Protein AF-A0A927HYD5-F1 (afdb_monomer_lite)

Sequence (79 aa):
MNAVALESFNTWIGWAQCDLRSLPTADEAPKSRSLLLSTARHSVRHALVAANKLGCSARKALCLRVLNWIAADMRRLPS

Structure (mmCIF, N/CA/C/O backbone):
data_AF-A0A927HYD5-F1
#
_entry.id   AF-A0A927HYD5-F1
#
loop_
_atom_site.group_PDB
_atom_site.id
_atom_site.type_symbol
_atom_site.label_atom_id
_atom_site.label_alt_id
_atom_site.label_comp_id
_atom_site.label_asym_id
_atom_site.label_entity_id
_atom_site.label_seq_id
_atom_site.pdbx_PDB_ins_code
_atom_site.Cartn_x
_atom_site.Cartn_y
_atom_site.Cartn_z
_atom_site.occupancy
_atom_site.B_iso_or_equiv
_atom_site.auth_seq_id
_atom_site.auth_comp_id
_atom_site.auth_asym_id
_atom_site.auth_atom_id
_atom_site.pdbx_PDB_model_num
ATOM 1 N N . MET A 1 1 ? -15.111 5.331 17.344 1.00 62.44 1 MET A N 1
ATOM 2 C CA . MET A 1 1 ? -14.355 5.265 16.070 1.00 62.44 1 MET A CA 1
ATOM 3 C C . MET A 1 1 ? -13.610 6.583 15.907 1.00 62.44 1 MET A C 1
ATOM 5 O O . MET A 1 1 ? -14.243 7.618 16.034 1.00 62.44 1 MET A O 1
ATOM 9 N N . ASN A 1 2 ? -12.286 6.571 15.736 1.00 89.38 2 ASN A N 1
ATOM 10 C CA . ASN A 1 2 ? -11.486 7.801 15.673 1.00 89.38 2 ASN A CA 1
ATOM 11 C C . ASN A 1 2 ? -11.562 8.405 14.256 1.00 89.38 2 ASN A C 1
ATOM 13 O O . ASN A 1 2 ? -10.918 7.892 13.344 1.00 89.38 2 ASN A O 1
ATOM 17 N N . ALA A 1 3 ? -12.373 9.453 14.074 1.00 91.31 3 ALA A N 1
ATOM 18 C CA . ALA A 1 3 ? -12.634 10.067 12.768 1.00 91.31 3 ALA A CA 1
ATOM 19 C C . ALA A 1 3 ? -11.356 10.589 12.088 1.00 91.31 3 ALA A C 1
ATOM 21 O O . ALA A 1 3 ? -11.128 10.295 10.919 1.00 91.31 3 ALA A O 1
ATOM 22 N N . VAL A 1 4 ? -10.469 11.240 12.847 1.00 95.44 4 VAL A N 1
ATOM 23 C CA . VAL A 1 4 ? -9.174 11.740 12.352 1.00 95.44 4 VAL A CA 1
ATOM 24 C C . VAL A 1 4 ? -8.289 10.591 11.864 1.00 95.44 4 VAL A C 1
ATOM 26 O O . VAL A 1 4 ? -7.650 10.679 10.818 1.00 95.44 4 VAL A O 1
ATOM 29 N N . ALA A 1 5 ? -8.262 9.472 12.592 1.00 94.88 5 ALA A N 1
ATOM 30 C CA . ALA A 1 5 ? -7.509 8.296 12.162 1.00 94.88 5 ALA A CA 1
ATOM 31 C C . ALA A 1 5 ? -8.124 7.629 10.918 1.00 94.88 5 ALA A C 1
ATOM 33 O O . ALA A 1 5 ? -7.386 7.070 10.111 1.00 94.88 5 ALA A O 1
ATOM 34 N N . LEU A 1 6 ? -9.448 7.686 10.739 1.00 97.31 6 LEU A N 1
ATOM 35 C CA . LEU A 1 6 ? -10.122 7.153 9.553 1.00 97.31 6 LEU A CA 1
ATOM 36 C C . LEU A 1 6 ? -9.840 8.000 8.313 1.00 97.31 6 LEU A C 1
ATOM 38 O O . LEU A 1 6 ? -9.481 7.447 7.277 1.00 97.31 6 LEU A O 1
ATOM 42 N N . GLU A 1 7 ? -9.953 9.319 8.429 1.00 97.94 7 GLU A N 1
ATOM 43 C CA . GLU A 1 7 ? -9.586 10.251 7.363 1.00 97.94 7 GLU A CA 1
ATOM 44 C C . GLU A 1 7 ? -8.110 10.091 6.993 1.00 97.94 7 GLU A C 1
ATOM 46 O O . GLU A 1 7 ? -7.789 9.854 5.833 1.00 97.94 7 GLU A O 1
ATOM 51 N N . SER A 1 8 ? -7.219 10.084 7.991 1.00 97.56 8 SER A N 1
ATOM 52 C CA . SER A 1 8 ? -5.791 9.854 7.772 1.00 97.56 8 SER A CA 1
ATOM 53 C C . SER A 1 8 ? -5.532 8.526 7.055 1.00 97.56 8 SER A C 1
ATOM 55 O O . SER A 1 8 ? -4.773 8.492 6.088 1.00 97.56 8 SER A O 1
ATOM 57 N N . PHE A 1 9 ? -6.190 7.437 7.472 1.00 98.38 9 PHE A N 1
ATOM 58 C CA . PHE A 1 9 ? -6.093 6.152 6.779 1.00 98.38 9 PHE A CA 1
ATOM 59 C C . PHE A 1 9 ? -6.512 6.265 5.308 1.00 98.38 9 PHE A C 1
ATOM 61 O O . PHE A 1 9 ? -5.771 5.809 4.438 1.00 98.38 9 PHE A O 1
ATOM 68 N N . ASN A 1 10 ? -7.675 6.866 5.036 1.00 98.31 10 ASN A N 1
ATOM 69 C CA . ASN A 1 10 ? -8.228 7.001 3.689 1.00 98.31 10 ASN A CA 1
ATOM 70 C C . ASN A 1 10 ? -7.326 7.852 2.781 1.00 98.31 10 ASN A C 1
ATOM 72 O O . ASN A 1 10 ? -7.092 7.474 1.635 1.00 98.31 10 ASN A O 1
ATOM 76 N N . THR A 1 11 ? -6.763 8.943 3.302 1.00 98.50 11 THR A N 1
ATOM 77 C CA . THR A 1 11 ? -5.815 9.791 2.570 1.00 98.50 11 THR A CA 1
ATOM 78 C C . THR A 1 11 ? -4.557 9.013 2.195 1.00 98.50 11 THR A C 1
ATOM 80 O O . THR A 1 11 ? -4.206 8.924 1.020 1.00 98.50 11 THR A O 1
ATOM 83 N N . TRP A 1 12 ? -3.908 8.374 3.173 1.00 98.62 12 TRP A N 1
ATOM 84 C CA . TRP A 1 12 ? -2.661 7.647 2.936 1.00 98.62 12 TRP A CA 1
ATOM 85 C C . TRP A 1 12 ? -2.838 6.432 2.021 1.00 98.62 12 TRP A C 1
ATOM 87 O O . TRP A 1 12 ? -1.995 6.186 1.157 1.00 98.62 12 TRP A O 1
ATOM 97 N N . ILE A 1 13 ? -3.927 5.670 2.177 1.00 98.31 13 ILE A N 1
ATOM 98 C CA . ILE A 1 13 ? -4.193 4.539 1.280 1.00 98.31 13 ILE A CA 1
ATOM 99 C C . ILE A 1 13 ? -4.583 5.017 -0.124 1.00 98.31 13 ILE A C 1
ATOM 101 O O . ILE A 1 13 ? -4.212 4.366 -1.096 1.00 98.31 13 ILE A O 1
ATOM 105 N N . GLY A 1 14 ? -5.263 6.162 -0.242 1.00 98.31 14 GLY A N 1
ATOM 106 C CA . GLY A 1 14 ? -5.584 6.793 -1.521 1.00 98.31 14 GLY A CA 1
ATOM 107 C C . GLY A 1 14 ? -4.332 7.212 -2.292 1.00 98.31 14 GLY A C 1
ATOM 108 O O . GLY A 1 14 ? -4.197 6.874 -3.464 1.00 98.31 14 GLY A O 1
ATOM 109 N N . TRP A 1 15 ? -3.364 7.855 -1.631 1.00 98.19 15 TRP A N 1
ATOM 110 C CA . TRP A 1 15 ? -2.080 8.196 -2.260 1.00 98.19 15 TRP A CA 1
ATOM 111 C C . TRP A 1 15 ? -1.311 6.958 -2.713 1.00 98.19 15 TRP A C 1
ATOM 113 O O . TRP A 1 15 ? -0.873 6.898 -3.859 1.00 98.19 15 TRP A O 1
ATOM 123 N N . ALA A 1 16 ? -1.242 5.923 -1.869 1.00 98.19 16 ALA A N 1
ATOM 124 C CA . ALA A 1 16 ? -0.637 4.656 -2.268 1.00 98.19 16 ALA A CA 1
ATOM 125 C C . ALA A 1 16 ? -1.323 4.052 -3.506 1.00 98.19 16 ALA A C 1
ATOM 127 O O . ALA A 1 16 ? -0.649 3.527 -4.384 1.00 98.19 16 ALA A O 1
ATOM 128 N N . GLN A 1 17 ? -2.653 4.133 -3.611 1.00 97.81 17 GLN A N 1
ATOM 129 C CA . GLN A 1 17 ? -3.376 3.656 -4.794 1.00 97.81 17 GLN A CA 1
ATOM 130 C C . GLN A 1 17 ? -3.027 4.449 -6.060 1.00 97.81 17 GLN A C 1
ATOM 132 O O . GLN A 1 17 ? -2.894 3.835 -7.118 1.00 97.81 17 GLN A O 1
ATOM 137 N N . CYS A 1 18 ? -2.867 5.773 -5.970 1.00 96.81 18 CYS A N 1
ATOM 138 C CA . CYS A 1 18 ? -2.447 6.604 -7.101 1.00 96.81 18 CYS A CA 1
ATOM 139 C C . CYS A 1 18 ? -1.055 6.205 -7.612 1.00 96.81 18 CYS A C 1
ATOM 141 O O . CYS A 1 18 ? -0.887 5.988 -8.815 1.00 96.81 18 CYS A O 1
ATOM 143 N N . ASP A 1 19 ? -0.092 6.028 -6.704 1.00 94.94 19 ASP A N 1
ATOM 144 C CA . ASP A 1 19 ? 1.270 5.603 -7.053 1.00 94.94 19 ASP A CA 1
ATOM 145 C C . ASP A 1 19 ? 1.271 4.206 -7.688 1.00 94.94 19 ASP A C 1
ATOM 147 O O . ASP A 1 19 ? 1.874 3.988 -8.738 1.00 94.94 19 ASP A O 1
ATOM 151 N N . LEU A 1 20 ? 0.541 3.259 -7.084 1.00 95.25 20 LEU A N 1
ATOM 152 C CA . LEU A 1 20 ? 0.466 1.875 -7.558 1.00 95.25 20 LEU A CA 1
ATOM 153 C C . LEU A 1 20 ? -0.235 1.742 -8.915 1.00 95.25 20 LEU A C 1
ATOM 155 O O . LEU A 1 20 ? 0.139 0.887 -9.715 1.00 95.25 20 LEU A O 1
ATOM 159 N N . ARG A 1 21 ? -1.238 2.582 -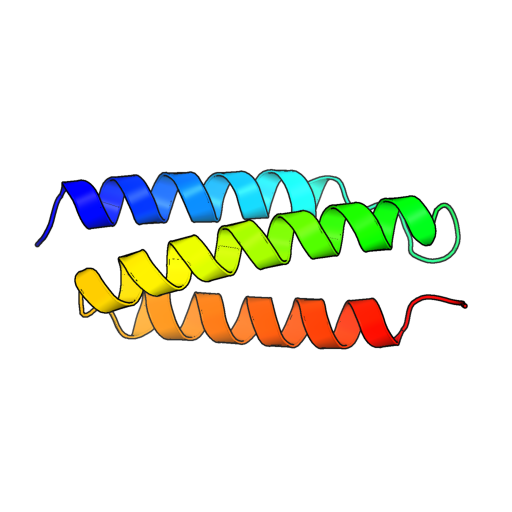9.196 1.00 95.81 21 ARG A N 1
ATOM 160 C CA . ARG A 1 21 ? -1.915 2.620 -10.503 1.00 95.81 21 ARG A CA 1
ATOM 161 C C . ARG A 1 21 ? -1.002 3.143 -11.611 1.00 95.81 21 ARG A C 1
ATOM 163 O O . ARG A 1 21 ? -1.195 2.787 -12.767 1.00 95.81 21 ARG A O 1
ATOM 170 N N . SER A 1 22 ? -0.025 3.968 -11.249 1.00 92.56 22 SER A N 1
ATOM 171 C CA . SER A 1 22 ? 0.881 4.637 -12.184 1.00 92.56 22 SER A CA 1
ATOM 172 C C . SER A 1 22 ? 2.179 3.858 -12.416 1.00 92.56 22 SER A C 1
ATOM 174 O O . SER A 1 22 ? 3.118 4.394 -13.000 1.00 92.56 22 SER A O 1
ATOM 176 N N . LEU A 1 23 ? 2.268 2.611 -11.936 1.00 93.31 23 LEU A N 1
ATOM 177 C CA . LEU A 1 23 ? 3.477 1.806 -12.071 1.00 93.31 23 LEU A CA 1
ATOM 178 C C . LEU A 1 23 ? 3.745 1.460 -13.546 1.00 93.31 23 LEU A C 1
ATOM 180 O O . LEU A 1 23 ? 2.928 0.762 -14.151 1.00 93.31 23 LEU A O 1
ATOM 184 N N . PRO A 1 24 ? 4.904 1.851 -14.107 1.00 89.44 24 PRO A N 1
ATOM 185 C CA . PRO A 1 24 ? 5.325 1.368 -15.416 1.00 89.44 24 PRO A CA 1
ATOM 186 C C . PRO A 1 24 ? 5.681 -0.118 -15.328 1.00 89.44 24 PRO A C 1
ATOM 188 O O . PRO A 1 24 ? 5.909 -0.646 -14.229 1.00 89.44 24 PRO A O 1
ATOM 191 N N . THR A 1 25 ? 5.763 -0.810 -16.464 1.00 85.88 25 THR A N 1
ATOM 192 C CA . THR A 1 25 ? 6.265 -2.190 -16.461 1.00 85.88 25 THR A CA 1
ATOM 193 C C . THR A 1 25 ? 7.710 -2.229 -15.941 1.00 85.88 25 THR A C 1
ATOM 195 O O . THR A 1 25 ? 8.444 -1.237 -15.999 1.00 85.88 25 THR A O 1
ATOM 198 N N . ALA A 1 26 ? 8.107 -3.357 -15.346 1.00 78.56 26 ALA A N 1
ATOM 199 C CA . ALA A 1 26 ? 9.433 -3.481 -14.739 1.00 78.56 26 ALA A CA 1
ATOM 200 C C . ALA A 1 26 ? 10.567 -3.361 -15.770 1.00 78.56 26 ALA A C 1
ATOM 202 O O . ALA A 1 26 ? 11.622 -2.828 -15.433 1.00 78.56 26 ALA A O 1
ATOM 203 N N . ASP A 1 27 ? 10.317 -3.794 -17.007 1.00 82.38 27 ASP A N 1
ATOM 204 C CA . ASP A 1 27 ? 11.308 -3.811 -18.084 1.00 82.38 27 ASP A CA 1
ATOM 205 C C . ASP A 1 27 ? 11.471 -2.439 -18.759 1.00 82.38 27 ASP A C 1
ATOM 207 O O . ASP A 1 27 ? 12.573 -2.079 -19.165 1.00 82.38 27 ASP A O 1
ATOM 211 N N . GLU A 1 28 ? 10.406 -1.634 -18.840 1.00 86.38 28 GLU A N 1
ATOM 212 C CA . GLU A 1 28 ? 10.450 -0.321 -19.504 1.00 86.38 28 GLU A CA 1
ATOM 213 C C . GLU A 1 28 ? 11.141 0.753 -18.659 1.00 86.38 28 GLU A C 1
ATOM 215 O O . GLU A 1 28 ? 11.883 1.585 -19.181 1.00 86.38 28 GLU A O 1
ATOM 220 N N . ALA A 1 29 ? 10.874 0.782 -17.350 1.00 89.75 29 ALA A N 1
ATOM 221 C CA . ALA A 1 29 ? 11.352 1.856 -16.480 1.00 89.75 29 ALA A CA 1
ATOM 222 C C . ALA A 1 29 ? 11.615 1.374 -15.041 1.00 89.75 29 ALA A C 1
ATOM 224 O O . ALA A 1 29 ? 10.941 1.820 -14.102 1.00 89.75 29 ALA A O 1
ATOM 225 N N . PRO A 1 30 ? 12.627 0.513 -14.822 1.00 90.56 30 PRO A N 1
ATOM 226 C CA . PRO A 1 30 ? 12.893 -0.099 -13.517 1.00 90.56 30 PRO A CA 1
ATOM 227 C C . PRO A 1 30 ? 13.181 0.928 -12.414 1.00 90.56 30 PRO A C 1
ATOM 229 O O . PRO A 1 30 ? 12.712 0.780 -11.284 1.00 90.56 30 PRO A O 1
ATOM 232 N N . LYS A 1 31 ? 13.879 2.026 -12.736 1.00 91.88 31 LYS A N 1
ATOM 233 C CA . LYS A 1 31 ? 14.161 3.112 -11.779 1.00 91.88 31 LYS A CA 1
ATOM 234 C C . LYS A 1 31 ? 12.896 3.864 -11.368 1.00 91.88 31 LYS A C 1
ATOM 236 O O . LYS A 1 31 ? 12.664 4.058 -10.176 1.00 91.88 31 LYS A O 1
ATOM 241 N N . SER A 1 32 ? 12.057 4.242 -12.333 1.00 93.31 32 SER A N 1
ATOM 242 C CA . SER A 1 32 ? 10.782 4.920 -12.063 1.00 93.31 32 SER A CA 1
ATOM 243 C C . SER A 1 32 ? 9.835 4.017 -11.277 1.00 93.31 32 SER A C 1
ATOM 245 O O . SER A 1 32 ? 9.207 4.462 -10.318 1.00 93.31 32 SER A O 1
ATOM 247 N N . ARG A 1 33 ? 9.794 2.722 -11.619 1.00 94.62 33 ARG A N 1
ATOM 248 C CA . ARG A 1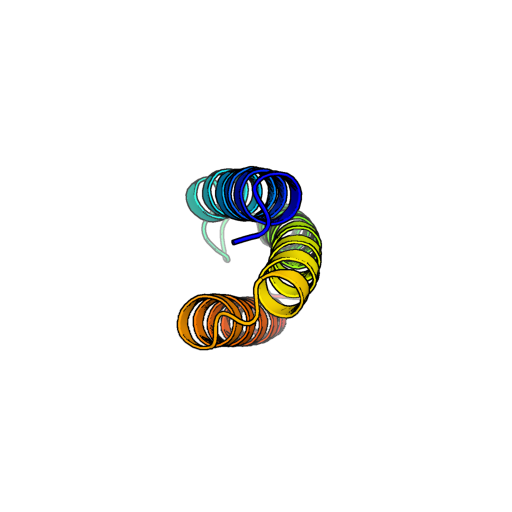 33 ? 9.047 1.713 -10.865 1.00 94.62 33 ARG A CA 1
ATOM 249 C C . ARG A 1 33 ? 9.542 1.606 -9.422 1.00 94.62 33 ARG A C 1
ATOM 251 O O . ARG A 1 33 ? 8.728 1.647 -8.504 1.00 94.62 33 ARG A O 1
ATOM 258 N N . SER A 1 34 ? 10.857 1.530 -9.208 1.00 94.44 34 SER A N 1
ATOM 259 C CA . SER A 1 34 ? 11.466 1.492 -7.869 1.00 94.44 34 SER A CA 1
ATOM 260 C C . SER A 1 34 ? 11.101 2.720 -7.026 1.00 94.44 34 SER A C 1
ATOM 262 O O . SER A 1 34 ? 10.747 2.590 -5.848 1.00 94.44 34 SER A O 1
ATOM 264 N N . LEU A 1 35 ? 11.120 3.910 -7.636 1.00 94.56 35 LEU A N 1
ATOM 265 C CA . LEU A 1 35 ? 10.734 5.160 -6.982 1.00 94.56 35 LEU A CA 1
ATOM 266 C C . LEU A 1 35 ? 9.260 5.136 -6.556 1.00 94.56 35 LEU A C 1
ATOM 268 O O . LEU A 1 35 ? 8.963 5.357 -5.384 1.00 94.56 35 LEU A O 1
ATOM 272 N N . LEU A 1 36 ? 8.348 4.802 -7.472 1.00 95.75 36 LEU A N 1
ATOM 273 C CA . LEU A 1 36 ? 6.910 4.739 -7.189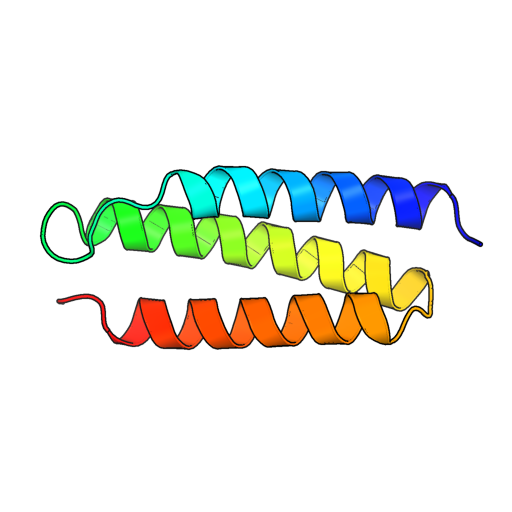 1.00 95.75 36 LEU A CA 1
ATOM 274 C C . LEU A 1 36 ? 6.570 3.685 -6.129 1.00 95.75 36 LEU A C 1
ATOM 276 O O . LEU A 1 36 ? 5.782 3.951 -5.224 1.00 95.75 36 LEU A O 1
ATOM 280 N N . LEU A 1 37 ? 7.207 2.511 -6.176 1.00 97.06 37 LEU A N 1
ATOM 281 C CA . LEU A 1 37 ? 7.060 1.486 -5.138 1.00 97.06 37 LEU A CA 1
ATOM 282 C C . LEU A 1 37 ? 7.556 1.979 -3.772 1.00 97.06 37 LEU A C 1
ATOM 284 O O . LEU A 1 37 ? 6.936 1.680 -2.750 1.00 97.06 37 LEU A O 1
ATOM 288 N N . SER A 1 38 ? 8.640 2.757 -3.737 1.00 97.44 38 SER A N 1
ATOM 289 C CA . SER A 1 38 ? 9.157 3.357 -2.503 1.00 97.44 38 SER A CA 1
ATOM 290 C C . SER A 1 38 ? 8.189 4.390 -1.918 1.00 97.44 38 SER A C 1
ATOM 292 O O . SER A 1 38 ? 7.919 4.352 -0.713 1.00 97.44 38 SER A O 1
ATOM 294 N N . THR A 1 39 ? 7.606 5.250 -2.757 1.00 97.81 39 THR A N 1
ATOM 295 C CA . THR A 1 39 ? 6.582 6.226 -2.349 1.00 97.81 39 THR A CA 1
ATOM 296 C C . THR A 1 39 ? 5.313 5.527 -1.858 1.00 97.81 39 THR A C 1
ATOM 298 O O . THR A 1 39 ? 4.858 5.783 -0.740 1.00 97.81 39 THR A O 1
ATOM 301 N N . ALA A 1 40 ? 4.817 4.534 -2.603 1.00 98.38 40 ALA A N 1
ATOM 302 C CA . ALA A 1 40 ? 3.671 3.730 -2.192 1.00 98.38 40 ALA A CA 1
ATOM 303 C C . ALA A 1 40 ? 3.933 3.029 -0.849 1.00 98.38 40 ALA A C 1
ATOM 305 O O . ALA A 1 40 ? 3.085 3.044 0.045 1.00 98.38 40 ALA A O 1
ATOM 306 N N . ARG A 1 41 ? 5.132 2.460 -0.651 1.00 98.56 41 ARG A N 1
ATOM 307 C CA . ARG A 1 41 ? 5.528 1.831 0.619 1.00 98.56 41 ARG A CA 1
ATOM 308 C C . ARG A 1 41 ? 5.465 2.820 1.777 1.00 98.56 41 ARG A C 1
ATOM 310 O O . ARG A 1 41 ? 4.992 2.450 2.852 1.00 98.56 41 ARG A O 1
ATOM 317 N N . HIS A 1 42 ? 5.948 4.045 1.579 1.00 98.44 42 HIS A N 1
ATOM 318 C CA . HIS A 1 42 ? 5.890 5.098 2.588 1.00 98.44 42 HIS A CA 1
ATOM 319 C C . HIS A 1 42 ? 4.436 5.410 2.973 1.00 98.44 42 HIS A C 1
ATOM 321 O O . HIS A 1 42 ? 4.073 5.294 4.148 1.00 98.44 42 HIS A O 1
ATOM 327 N N . SER A 1 43 ? 3.577 5.664 1.986 1.00 98.69 43 SER A N 1
ATOM 328 C CA . SER A 1 43 ? 2.152 5.940 2.193 1.00 98.69 43 SER A CA 1
ATOM 329 C C . SER A 1 43 ? 1.427 4.791 2.910 1.00 98.69 43 SER A C 1
ATOM 331 O O . SER A 1 43 ? 0.720 5.009 3.897 1.00 98.69 43 SER A O 1
ATOM 333 N N . VAL A 1 44 ? 1.673 3.533 2.522 1.00 98.69 44 VAL A N 1
ATOM 334 C CA . VAL A 1 44 ? 1.056 2.363 3.178 1.00 98.69 44 VAL A CA 1
ATOM 335 C C . VAL A 1 44 ? 1.523 2.202 4.631 1.00 98.69 44 VAL A C 1
ATOM 337 O O . VAL A 1 44 ? 0.737 1.766 5.475 1.00 98.69 44 VAL A O 1
ATOM 340 N N . ARG A 1 45 ? 2.763 2.579 4.979 1.00 98.69 45 ARG A N 1
ATOM 341 C CA . ARG A 1 45 ? 3.221 2.576 6.385 1.00 98.69 45 ARG A CA 1
ATOM 342 C C . ARG A 1 45 ? 2.451 3.587 7.230 1.00 98.69 45 ARG A C 1
ATOM 344 O O . ARG A 1 45 ? 2.073 3.260 8.354 1.00 98.69 45 ARG A O 1
ATOM 351 N N . HIS A 1 46 ? 2.173 4.774 6.698 1.00 98.62 46 HIS A N 1
ATOM 352 C CA . HIS A 1 46 ? 1.345 5.757 7.395 1.00 98.62 46 HIS A CA 1
ATOM 353 C C . HIS A 1 46 ? -0.110 5.293 7.528 1.00 98.62 46 HIS A C 1
ATOM 355 O O . HIS A 1 46 ? -0.681 5.377 8.620 1.00 98.62 46 HIS A O 1
ATOM 361 N N . ALA A 1 47 ? -0.674 4.688 6.477 1.00 98.56 47 ALA A N 1
ATOM 362 C CA . ALA A 1 47 ? -1.983 4.043 6.554 1.00 98.56 47 ALA A CA 1
ATOM 363 C C . ALA A 1 47 ? -2.005 2.942 7.632 1.00 98.56 47 ALA A C 1
ATOM 365 O O . ALA A 1 47 ? -2.943 2.866 8.420 1.00 98.56 47 ALA A O 1
ATOM 366 N N . LEU A 1 48 ? -0.947 2.135 7.757 1.00 98.62 48 LEU A N 1
ATOM 367 C CA . LEU A 1 48 ? -0.840 1.114 8.803 1.00 98.62 48 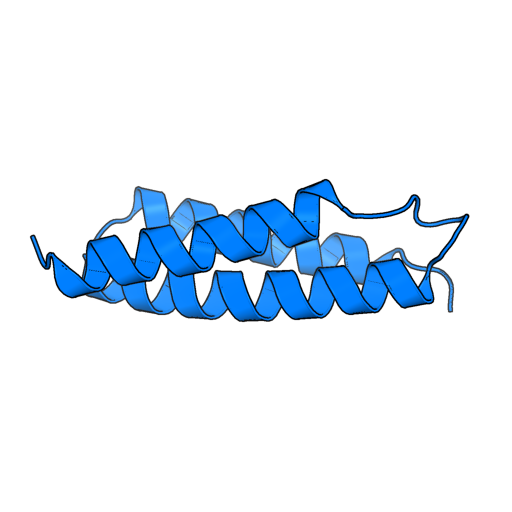LEU A CA 1
ATOM 368 C C . LEU A 1 48 ? -0.843 1.722 10.215 1.00 98.62 48 LEU A C 1
ATOM 370 O O . LEU A 1 48 ? -1.505 1.193 11.110 1.00 98.62 48 LEU A O 1
ATOM 374 N N . VAL A 1 49 ? -0.135 2.834 10.435 1.00 98.38 49 VAL A N 1
ATOM 375 C CA . VAL A 1 49 ? -0.166 3.554 11.722 1.00 98.38 49 VAL A CA 1
ATOM 376 C C . VAL A 1 49 ? -1.592 4.005 12.046 1.00 98.38 49 VAL A C 1
ATOM 378 O O . VAL A 1 49 ? -2.074 3.763 13.154 1.00 98.38 49 VAL A O 1
ATOM 381 N N . ALA A 1 50 ? -2.296 4.593 11.079 1.00 98.06 50 ALA A N 1
ATOM 382 C CA . ALA A 1 50 ? -3.689 4.998 11.242 1.00 98.06 50 ALA A CA 1
ATOM 383 C C . ALA A 1 50 ? -4.626 3.796 11.494 1.00 98.06 50 ALA A C 1
ATOM 385 O O . ALA A 1 50 ? -5.462 3.840 12.396 1.00 98.06 50 ALA A O 1
ATOM 386 N N . ALA A 1 51 ? -4.435 2.679 10.785 1.00 98.00 51 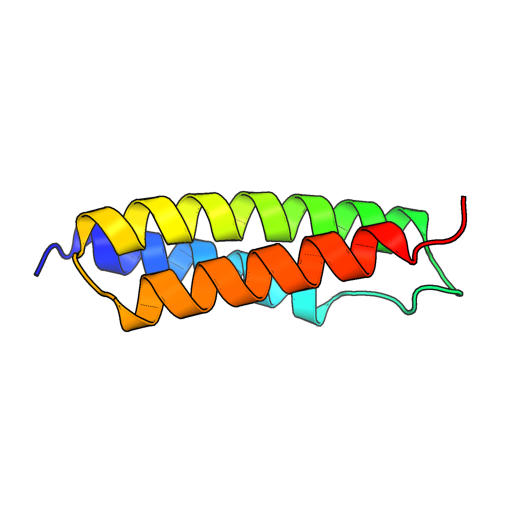ALA A N 1
ATOM 387 C CA . ALA A 1 51 ? -5.198 1.445 10.974 1.00 98.00 51 ALA A CA 1
ATOM 388 C C . ALA A 1 51 ? -5.026 0.848 12.380 1.00 98.00 51 ALA A C 1
ATOM 390 O O . ALA A 1 51 ? -6.003 0.377 12.967 1.00 98.00 51 ALA A O 1
ATOM 391 N N . ASN A 1 52 ? -3.810 0.902 12.938 1.00 97.94 52 ASN A N 1
ATOM 392 C CA . ASN A 1 52 ? -3.558 0.496 14.321 1.00 97.94 52 ASN A CA 1
ATOM 393 C C . ASN A 1 52 ? -4.283 1.422 15.313 1.00 97.94 52 ASN A C 1
ATOM 395 O O . ASN A 1 52 ? -4.930 0.918 16.225 1.00 97.94 52 ASN A O 1
ATOM 399 N N . LYS A 1 53 ? -4.259 2.749 15.104 1.00 97.44 53 LYS A N 1
ATOM 400 C CA . LYS A 1 53 ? -5.011 3.715 15.939 1.00 97.44 53 LYS A CA 1
ATOM 401 C C . LYS A 1 53 ? -6.527 3.492 15.893 1.00 97.44 53 LYS A C 1
ATOM 403 O O . LYS A 1 53 ? -7.216 3.752 16.873 1.00 97.44 53 LYS A O 1
ATOM 408 N N . LEU A 1 54 ? -7.050 3.016 14.763 1.00 97.12 54 LEU A N 1
ATOM 409 C CA . LEU A 1 54 ? -8.460 2.649 14.609 1.00 97.12 54 LEU A CA 1
ATOM 410 C C . LEU A 1 54 ? -8.829 1.320 15.282 1.00 97.12 54 LEU A C 1
ATOM 412 O O . LEU A 1 54 ? -10.017 1.042 15.417 1.00 97.12 54 LEU A O 1
ATOM 416 N N . GLY A 1 55 ? -7.851 0.476 15.631 1.00 96.81 55 GLY A N 1
ATOM 417 C CA . GLY A 1 55 ? -8.099 -0.885 16.116 1.00 96.81 55 GLY A CA 1
ATOM 418 C C . GLY A 1 55 ? -8.714 -1.817 15.061 1.00 96.81 55 GLY A C 1
ATOM 419 O O . GLY A 1 55 ? -9.357 -2.802 15.406 1.00 96.81 55 GLY A O 1
ATOM 420 N N . CYS A 1 56 ? -8.558 -1.519 13.764 1.00 97.00 56 CYS A N 1
ATOM 421 C CA . CYS A 1 56 ? -9.223 -2.265 12.692 1.00 97.00 56 CYS A CA 1
ATOM 422 C C . CYS A 1 56 ? -8.307 -3.346 12.092 1.00 97.00 56 CYS A C 1
ATOM 424 O O . CYS A 1 56 ? -7.424 -3.053 11.279 1.00 97.00 56 CYS A O 1
ATOM 426 N N . SER A 1 57 ? -8.556 -4.610 12.445 1.00 97.69 57 SER A N 1
ATOM 427 C CA . SER A 1 57 ? -7.773 -5.769 11.986 1.00 97.69 57 SER A CA 1
ATOM 428 C C . SER A 1 57 ? -7.760 -5.926 10.462 1.00 97.69 57 SER A C 1
ATOM 430 O O . SER A 1 57 ? -6.702 -6.169 9.884 1.00 97.69 57 SER A O 1
ATOM 432 N N . ALA A 1 58 ? -8.897 -5.712 9.794 1.00 98.19 58 ALA A N 1
ATOM 433 C CA . ALA A 1 58 ? -9.005 -5.812 8.338 1.00 98.19 58 ALA A CA 1
ATOM 434 C C . ALA A 1 58 ? -8.117 -4.783 7.614 1.00 98.19 58 ALA A C 1
ATOM 436 O O . ALA A 1 58 ? -7.359 -5.141 6.711 1.00 98.19 58 ALA A O 1
ATOM 437 N N . ARG A 1 59 ? -8.142 -3.516 8.054 1.00 98.25 59 ARG A N 1
ATOM 438 C CA . ARG A 1 59 ? -7.291 -2.447 7.497 1.00 98.25 59 ARG A CA 1
ATOM 439 C C . ARG A 1 59 ? -5.810 -2.718 7.744 1.00 98.25 59 ARG A C 1
ATOM 441 O O . ARG A 1 59 ? -4.997 -2.566 6.837 1.00 98.25 59 ARG A O 1
ATOM 448 N N . LYS A 1 60 ? -5.463 -3.190 8.944 1.00 98.62 60 LYS A N 1
ATOM 449 C CA . LYS A 1 60 ? -4.095 -3.607 9.277 1.00 98.62 60 LYS A CA 1
ATOM 450 C C . LYS A 1 60 ? -3.612 -4.732 8.357 1.00 98.62 60 LYS A C 1
ATOM 452 O O . LYS A 1 60 ? -2.527 -4.631 7.791 1.00 98.62 60 LYS A O 1
ATOM 457 N N . ALA A 1 61 ? -4.417 -5.781 8.186 1.00 98.62 61 ALA A N 1
ATOM 458 C CA . ALA A 1 61 ? -4.085 -6.917 7.331 1.00 98.62 61 ALA A CA 1
ATOM 459 C C . ALA A 1 61 ? -3.908 -6.500 5.864 1.00 98.62 61 ALA A C 1
ATOM 461 O O . ALA A 1 61 ? -2.964 -6.950 5.218 1.00 98.62 61 ALA A O 1
ATOM 462 N N . LEU A 1 62 ? -4.763 -5.603 5.357 1.00 98.38 62 LEU A N 1
ATOM 463 C CA . LEU A 1 62 ? -4.613 -5.015 4.025 1.00 98.38 62 LEU A CA 1
ATOM 464 C C . LEU A 1 62 ? -3.252 -4.325 3.873 1.00 98.38 62 LEU A C 1
ATOM 466 O O . LEU A 1 62 ? -2.497 -4.673 2.968 1.00 98.38 62 LEU A O 1
ATOM 470 N N . CYS A 1 63 ? -2.908 -3.404 4.780 1.00 98.75 63 CYS A N 1
ATOM 471 C CA . CYS A 1 63 ? -1.628 -2.696 4.729 1.00 98.75 63 CYS A CA 1
ATOM 472 C C . CYS A 1 63 ? -0.437 -3.661 4.746 1.00 98.75 63 CYS A C 1
ATOM 474 O O . CYS A 1 63 ? 0.482 -3.511 3.949 1.00 98.75 63 CYS A O 1
ATOM 476 N N . LEU A 1 64 ? -0.456 -4.675 5.616 1.00 98.69 64 LEU A N 1
ATOM 477 C CA . LEU A 1 64 ? 0.628 -5.657 5.702 1.00 98.69 64 LEU A CA 1
ATOM 478 C C . LEU A 1 64 ? 0.773 -6.480 4.416 1.00 98.69 64 LEU A C 1
ATOM 480 O O . LEU A 1 64 ? 1.892 -6.684 3.950 1.00 98.69 64 LEU A O 1
ATOM 484 N N . ARG A 1 65 ? -0.339 -6.908 3.804 1.00 98.62 65 ARG A N 1
ATOM 485 C CA . ARG A 1 65 ? -0.307 -7.614 2.512 1.00 98.62 65 ARG A CA 1
ATOM 486 C C . ARG A 1 65 ? 0.289 -6.743 1.411 1.00 98.62 65 ARG A C 1
ATOM 488 O O . ARG A 1 65 ? 1.155 -7.217 0.682 1.00 98.62 65 ARG A O 1
ATOM 495 N N . VAL A 1 66 ? -0.123 -5.478 1.324 1.00 98.44 66 VAL A N 1
ATOM 496 C CA . VAL A 1 66 ? 0.406 -4.537 0.325 1.00 98.44 66 VAL A CA 1
ATOM 497 C C . VAL A 1 66 ? 1.896 -4.273 0.556 1.00 98.44 66 VAL A C 1
ATOM 499 O O . VAL A 1 66 ? 2.669 -4.329 -0.393 1.00 98.44 66 VAL A O 1
ATOM 502 N N . LEU A 1 67 ? 2.338 -4.067 1.803 1.00 98.69 67 LEU A N 1
ATOM 503 C CA . LEU A 1 67 ? 3.763 -3.888 2.120 1.00 98.69 67 LEU A CA 1
ATOM 504 C C . LEU A 1 67 ? 4.602 -5.106 1.720 1.00 98.69 67 LEU A C 1
ATOM 506 O O . LEU A 1 67 ? 5.690 -4.942 1.168 1.00 98.69 67 LEU A O 1
ATOM 510 N N . ASN A 1 68 ? 4.095 -6.315 1.972 1.00 98.62 68 ASN A N 1
ATOM 511 C CA . ASN A 1 68 ? 4.766 -7.550 1.573 1.00 98.62 68 ASN A CA 1
ATOM 512 C C . ASN A 1 68 ? 4.840 -7.687 0.049 1.00 98.62 68 ASN A C 1
ATOM 514 O O . ASN A 1 68 ? 5.883 -8.080 -0.473 1.00 98.62 68 ASN A O 1
ATOM 518 N N . TRP A 1 69 ? 3.765 -7.332 -0.659 1.00 97.88 69 TRP A N 1
ATOM 519 C CA . TRP A 1 69 ? 3.744 -7.321 -2.120 1.00 97.88 69 TRP A CA 1
ATOM 520 C C . TRP A 1 69 ? 4.746 -6.310 -2.690 1.00 97.88 69 TRP A C 1
ATOM 522 O O . TRP A 1 69 ? 5.568 -6.700 -3.514 1.00 97.88 69 TRP A O 1
ATOM 532 N N . ILE A 1 70 ? 4.772 -5.068 -2.186 1.00 97.62 70 ILE A N 1
ATOM 533 C CA . ILE A 1 70 ? 5.740 -4.044 -2.616 1.00 97.62 70 ILE A CA 1
ATOM 534 C C . ILE A 1 70 ? 7.174 -4.535 -2.393 1.00 97.62 70 ILE A C 1
ATOM 536 O O . ILE A 1 70 ? 8.010 -4.438 -3.285 1.00 97.62 70 ILE A O 1
ATOM 540 N N . ALA A 1 71 ? 7.467 -5.103 -1.220 1.00 97.50 71 ALA A N 1
ATOM 541 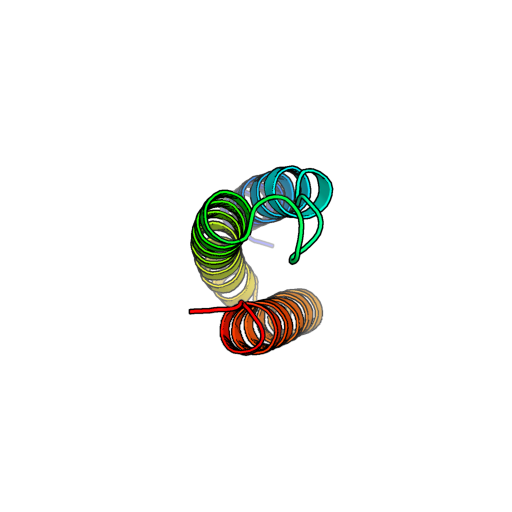C CA . ALA A 1 71 ? 8.798 -5.625 -0.926 1.00 97.50 71 ALA A CA 1
ATOM 542 C C . ALA A 1 71 ? 9.200 -6.776 -1.863 1.00 97.50 71 ALA A C 1
ATOM 544 O O . ALA A 1 71 ? 10.367 -6.884 -2.232 1.00 97.50 71 ALA A O 1
ATOM 545 N N . ALA A 1 72 ? 8.254 -7.639 -2.242 1.00 96.81 72 ALA A N 1
ATOM 546 C CA . ALA A 1 72 ? 8.503 -8.699 -3.211 1.00 96.81 72 ALA A CA 1
ATOM 547 C C . ALA A 1 72 ? 8.734 -8.146 -4.621 1.00 96.81 72 ALA A C 1
ATOM 549 O O . ALA A 1 72 ? 9.621 -8.638 -5.310 1.00 96.81 72 ALA A O 1
ATOM 550 N N . ASP A 1 73 ? 7.977 -7.129 -5.026 1.00 94.69 73 ASP A N 1
ATOM 551 C CA . ASP A 1 73 ? 8.096 -6.512 -6.345 1.00 94.69 73 ASP A CA 1
ATOM 552 C C . ASP A 1 73 ? 9.421 -5.758 -6.505 1.00 94.69 73 ASP A C 1
ATOM 554 O O . ASP A 1 73 ? 10.139 -5.975 -7.475 1.00 94.69 73 ASP A O 1
ATOM 558 N N . MET A 1 74 ? 9.826 -4.988 -5.489 1.00 94.44 74 MET A N 1
ATOM 559 C CA . MET A 1 74 ? 11.124 -4.304 -5.472 1.00 94.44 74 MET A CA 1
ATOM 560 C C . MET A 1 74 ? 12.310 -5.271 -5.603 1.00 94.44 74 MET A C 1
ATOM 562 O O . MET A 1 74 ? 13.308 -4.919 -6.218 1.00 94.44 74 MET A O 1
ATOM 566 N N . ARG A 1 75 ? 12.214 -6.495 -5.056 1.00 94.19 75 ARG A N 1
ATOM 567 C CA . ARG A 1 75 ? 13.266 -7.524 -5.188 1.00 94.19 75 ARG A CA 1
ATOM 568 C C . ARG A 1 75 ? 13.382 -8.120 -6.593 1.00 94.19 75 ARG A C 1
ATOM 570 O O . ARG A 1 75 ? 14.376 -8.781 -6.865 1.00 94.19 75 ARG A O 1
ATOM 577 N N . ARG A 1 76 ? 12.364 -7.957 -7.440 1.00 92.62 76 ARG A N 1
ATOM 578 C CA . ARG A 1 76 ? 12.347 -8.477 -8.816 1.00 92.62 76 ARG A CA 1
ATOM 579 C C . ARG A 1 76 ? 12.823 -7.455 -9.842 1.00 92.62 76 ARG A C 1
ATOM 581 O O . ARG A 1 76 ? 12.932 -7.807 -11.010 1.00 92.62 76 ARG A O 1
ATOM 588 N N . LEU A 1 77 ? 13.055 -6.208 -9.434 1.00 90.38 77 LEU A N 1
ATOM 589 C CA . LEU A 1 77 ? 13.525 -5.184 -10.355 1.00 90.38 77 LEU A CA 1
ATOM 590 C C . LEU A 1 77 ? 14.953 -5.509 -10.814 1.00 90.38 77 LEU A C 1
ATOM 592 O O . LEU A 1 77 ? 15.767 -5.916 -9.981 1.00 90.38 77 LEU A O 1
ATOM 596 N N . PRO A 1 78 ? 15.259 -5.334 -12.109 1.00 80.50 78 PRO A N 1
ATOM 597 C CA . PRO A 1 78 ? 16.613 -5.500 -12.612 1.00 80.50 78 PRO A CA 1
ATOM 598 C C . PRO A 1 78 ? 17.539 -4.437 -12.000 1.00 80.50 78 PRO A C 1
ATOM 600 O O . PRO A 1 78 ? 17.135 -3.283 -11.823 1.00 80.50 78 PRO A O 1
ATOM 603 N N . SER A 1 79 ? 18.752 -4.870 -11.647 1.00 64.12 79 SER A N 1
ATOM 604 C CA . SER A 1 79 ? 19.827 -4.052 -11.066 1.00 64.12 79 SER A CA 1
ATOM 605 C C . SER A 1 79 ? 20.299 -2.938 -11.995 1.00 64.12 79 SER A C 1
ATOM 607 O O . SER A 1 79 ? 20.445 -3.211 -13.206 1.00 64.12 79 SER A O 1
#

Organism: NCBI:txid2773451

Radius of gyration: 13.38 Å; chains: 1; bounding box: 34×20×36 Å

pLDDT: mean 94.81, std 6.62, range [62.44, 98.75]

Foldseek 3Di:
DDPVLVVQLCVLQVLLVVLVVPADDLVPCVPSNLVSLVSSLVSLVSSLVSCVVVVPPVSNVVSVVSNVVSVVVNVPRDD

Secondary structure (DSSP, 8-state):
--HHHHHHHHHHHHHHHHHHHTPPPTTT-HHHHHHHHHHHHHHHHHHHHHHHHTT-HHHHHHHHHHHHHHHHHHTTS--